Protein AF-A0A7S1JRE8-F1 (afdb_monomer_lite)

Structure (mmCIF, N/CA/C/O backbone):
data_AF-A0A7S1JRE8-F1
#
_entry.id   AF-A0A7S1JRE8-F1
#
loop_
_atom_site.group_PDB
_atom_site.id
_atom_site.type_symbol
_atom_site.label_atom_id
_atom_site.label_alt_id
_atom_site.label_comp_id
_atom_site.label_asym_id
_atom_site.label_entity_id
_atom_site.label_seq_id
_atom_site.pdbx_PDB_ins_code
_atom_site.Cartn_x
_atom_site.Cartn_y
_atom_site.Cartn_z
_atom_site.occupancy
_atom_site.B_iso_or_equiv
_atom_site.auth_seq_id
_atom_site.auth_comp_id
_atom_site.auth_asym_id
_atom_site.auth_atom_id
_atom_site.pdbx_PDB_model_num
ATOM 1 N N . MET A 1 1 ? 19.460 1.931 4.883 1.00 66.19 1 MET A N 1
ATOM 2 C CA . MET A 1 1 ? 18.413 1.510 3.931 1.00 66.19 1 MET A CA 1
ATOM 3 C C . MET A 1 1 ? 17.818 0.245 4.508 1.00 66.19 1 MET A C 1
ATOM 5 O O . MET A 1 1 ? 18.606 -0.610 4.888 1.00 66.19 1 MET A O 1
ATOM 9 N N . VAL A 1 2 ? 16.499 0.165 4.692 1.00 85.06 2 VAL A N 1
ATOM 10 C CA . VAL A 1 2 ? 15.861 -1.036 5.257 1.00 85.06 2 VAL A CA 1
ATOM 11 C C . VAL A 1 2 ? 14.790 -1.498 4.280 1.00 85.06 2 VAL A C 1
ATOM 13 O O . VAL A 1 2 ? 13.764 -0.839 4.114 1.00 85.06 2 VAL A O 1
ATOM 16 N N . CYS A 1 3 ? 15.043 -2.619 3.615 1.00 89.06 3 CYS A N 1
ATOM 17 C CA . CYS A 1 3 ? 14.123 -3.237 2.669 1.00 89.06 3 CYS A CA 1
ATOM 18 C C . CYS A 1 3 ? 14.041 -4.743 2.927 1.00 89.06 3 CYS A C 1
ATOM 20 O O . CYS A 1 3 ? 14.995 -5.350 3.409 1.00 89.06 3 CYS A O 1
ATOM 22 N N . PHE A 1 4 ? 12.891 -5.327 2.606 1.00 93.44 4 PHE A N 1
ATOM 23 C CA . PHE A 1 4 ? 12.701 -6.775 2.573 1.00 93.44 4 PHE A CA 1
ATOM 24 C C . PHE A 1 4 ? 12.754 -7.256 1.126 1.00 93.44 4 PHE A C 1
ATOM 26 O O . PHE A 1 4 ? 12.655 -6.444 0.208 1.00 93.44 4 PHE A O 1
ATOM 33 N N . SER A 1 5 ? 12.860 -8.567 0.916 1.00 94.44 5 SER A N 1
ATOM 34 C CA . SER A 1 5 ? 12.877 -9.169 -0.424 1.00 94.44 5 SER A CA 1
ATOM 35 C C . SER A 1 5 ? 11.696 -8.723 -1.295 1.00 94.44 5 SER A C 1
ATOM 37 O O . SER A 1 5 ? 11.881 -8.431 -2.468 1.00 94.44 5 SER A O 1
ATOM 39 N N . GLN A 1 6 ? 10.506 -8.569 -0.707 1.00 95.31 6 GLN A N 1
ATOM 40 C CA . GLN A 1 6 ? 9.288 -8.106 -1.391 1.00 95.31 6 GLN A CA 1
ATOM 41 C C . GLN A 1 6 ? 9.353 -6.645 -1.865 1.00 95.31 6 GLN A C 1
ATOM 43 O O . GLN A 1 6 ? 8.551 -6.221 -2.691 1.00 95.31 6 GLN A O 1
ATOM 48 N N . HIS A 1 7 ? 10.291 -5.854 -1.342 1.00 95.69 7 HIS A N 1
ATOM 49 C CA . HIS A 1 7 ? 10.512 -4.471 -1.761 1.00 95.69 7 HIS A CA 1
ATOM 50 C C . HIS A 1 7 ? 11.577 -4.356 -2.861 1.00 95.69 7 HIS A C 1
ATOM 52 O O . HIS A 1 7 ? 12.080 -3.257 -3.118 1.00 95.69 7 HIS A O 1
ATOM 58 N N . MET A 1 8 ? 11.965 -5.479 -3.463 1.00 96.19 8 MET A N 1
ATOM 59 C CA . MET A 1 8 ? 12.986 -5.546 -4.496 1.00 96.19 8 MET A CA 1
ATOM 60 C C . MET A 1 8 ? 12.414 -6.227 -5.733 1.00 96.19 8 MET A C 1
ATOM 62 O O . MET A 1 8 ? 11.769 -7.266 -5.631 1.00 96.19 8 MET A O 1
ATOM 66 N N . CYS A 1 9 ? 12.699 -5.683 -6.910 1.00 96.56 9 CYS A N 1
ATOM 67 C CA . CYS A 1 9 ? 12.471 -6.391 -8.164 1.00 96.56 9 CYS A CA 1
ATOM 68 C C . CYS A 1 9 ? 13.524 -5.994 -9.201 1.00 96.56 9 CYS A C 1
ATOM 70 O O . CYS A 1 9 ? 14.164 -4.948 -9.094 1.00 96.56 9 CYS A O 1
ATOM 72 N N . VAL A 1 10 ? 13.731 -6.850 -10.197 1.00 96.06 10 VAL A N 1
ATOM 73 C CA . VAL A 1 10 ? 14.669 -6.608 -11.296 1.00 96.06 10 VAL A CA 1
ATOM 74 C C . VAL A 1 10 ? 13.886 -6.660 -12.595 1.00 96.06 10 VAL A C 1
ATOM 76 O O . VAL A 1 10 ? 13.157 -7.619 -12.838 1.00 96.06 1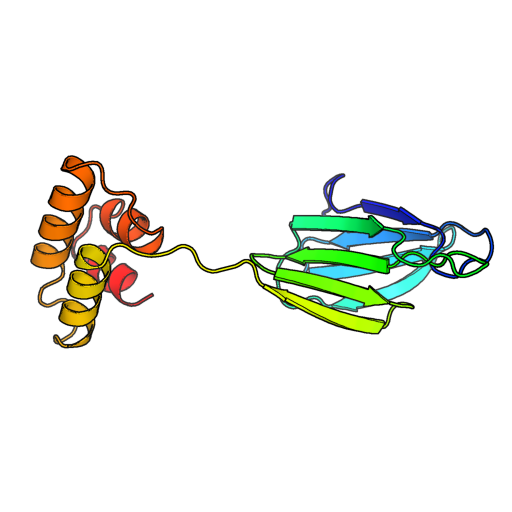0 VAL A O 1
ATOM 79 N N . ALA A 1 11 ? 14.009 -5.622 -13.417 1.00 94.88 11 ALA A N 1
ATOM 80 C CA . ALA A 1 11 ? 13.297 -5.534 -14.684 1.00 94.88 11 ALA A CA 1
ATOM 81 C C . ALA A 1 11 ? 14.036 -4.627 -15.669 1.00 94.88 11 ALA A C 1
ATOM 83 O O . ALA A 1 11 ? 14.718 -3.681 -15.273 1.00 94.88 11 ALA A O 1
ATOM 84 N N . ASP A 1 12 ? 13.878 -4.900 -16.958 1.00 93.75 12 ASP A N 1
ATOM 85 C CA . ASP A 1 12 ? 14.341 -4.000 -18.009 1.00 93.75 12 ASP A CA 1
ATOM 86 C C . ASP A 1 12 ? 13.326 -2.864 -18.189 1.00 93.75 12 ASP A C 1
ATOM 88 O O . ASP A 1 12 ? 12.377 -2.972 -18.955 1.00 93.75 12 ASP A O 1
ATOM 92 N N . LEU A 1 13 ? 13.498 -1.778 -17.435 1.00 93.00 13 LEU A N 1
ATOM 93 C CA . LEU A 1 13 ? 12.541 -0.665 -17.401 1.00 93.00 13 LEU A CA 1
ATOM 94 C C . LEU A 1 13 ? 12.542 0.211 -18.669 1.00 93.00 13 LEU A C 1
ATOM 96 O O . LEU A 1 13 ? 11.686 1.088 -18.772 1.00 93.00 13 LEU A O 1
ATOM 100 N N . HIS A 1 14 ? 13.503 0.037 -19.586 1.00 91.12 14 HIS A N 1
ATOM 101 C CA . HIS A 1 14 ? 13.609 0.847 -20.812 1.00 91.12 14 HIS A CA 1
ATOM 102 C C . HIS A 1 14 ? 13.511 0.007 -22.097 1.00 91.12 14 HIS A C 1
ATOM 104 O O . HIS A 1 14 ? 13.383 0.589 -23.172 1.00 91.12 14 HIS A O 1
ATOM 110 N N . GLY A 1 15 ? 13.515 -1.326 -22.002 1.00 89.81 15 GLY A N 1
ATOM 111 C CA . GLY A 1 15 ? 13.482 -2.220 -23.162 1.00 89.81 15 GLY A CA 1
ATOM 112 C C . GLY A 1 15 ? 14.816 -2.278 -23.913 1.00 89.81 15 GLY A C 1
ATOM 113 O O . GLY A 1 15 ? 14.826 -2.591 -25.101 1.00 89.81 15 GLY A O 1
ATOM 114 N N . ASP A 1 16 ? 15.922 -1.912 -23.255 1.00 91.56 16 ASP A N 1
ATOM 115 C CA . ASP A 1 16 ? 17.272 -1.843 -23.827 1.00 91.56 16 ASP A CA 1
ATOM 116 C C . ASP A 1 16 ? 18.119 -3.101 -23.557 1.00 91.56 16 ASP A C 1
ATOM 118 O O . ASP A 1 16 ? 19.290 -3.153 -23.930 1.00 91.56 16 ASP A O 1
ATOM 122 N N . GLY A 1 17 ? 17.538 -4.121 -22.919 1.00 90.69 17 GLY A N 1
ATOM 123 C CA . GLY A 1 17 ? 18.223 -5.328 -22.454 1.00 90.69 17 GLY A CA 1
ATOM 124 C C . GLY A 1 17 ? 19.008 -5.130 -21.152 1.00 90.69 17 GLY A C 1
ATOM 125 O O . GLY A 1 17 ? 19.568 -6.090 -20.622 1.00 90.69 17 GLY A O 1
ATOM 126 N N . ASP A 1 18 ? 19.043 -3.905 -20.614 1.00 93.06 18 ASP A N 1
ATOM 127 C CA . ASP A 1 18 ? 19.760 -3.556 -19.388 1.00 93.06 18 ASP A CA 1
ATOM 128 C C . ASP A 1 18 ? 18.802 -3.577 -18.186 1.00 93.06 18 ASP A C 1
ATOM 130 O O . ASP A 1 18 ? 18.031 -2.644 -17.911 1.00 93.06 18 ASP A O 1
ATOM 134 N N . HIS A 1 19 ? 18.842 -4.695 -17.461 1.00 94.38 19 HIS A N 1
ATOM 135 C CA . HIS A 1 19 ? 18.014 -4.912 -16.285 1.00 94.38 19 HIS A CA 1
ATOM 136 C C . HIS A 1 19 ? 18.439 -4.006 -15.127 1.00 94.38 19 HIS A C 1
ATOM 138 O O . HIS A 1 19 ? 19.583 -4.007 -14.672 1.00 94.38 19 HIS A O 1
ATOM 144 N N . ARG A 1 20 ? 17.468 -3.272 -14.586 1.00 96.06 20 ARG A N 1
ATOM 145 C CA . ARG A 1 20 ? 17.658 -2.342 -13.475 1.00 96.06 20 ARG A CA 1
ATOM 146 C C . ARG A 1 20 ? 17.089 -2.936 -12.198 1.00 96.06 20 ARG A C 1
ATOM 148 O O . ARG A 1 20 ? 16.019 -3.549 -12.206 1.00 96.06 20 ARG A O 1
ATOM 155 N N . LEU A 1 21 ? 17.800 -2.729 -11.094 1.00 96.50 21 LEU A N 1
ATOM 156 C CA . LEU A 1 21 ? 17.337 -3.130 -9.770 1.00 96.50 21 LEU A CA 1
ATOM 157 C C . LEU A 1 21 ? 16.452 -2.025 -9.197 1.00 96.50 21 LEU A C 1
ATOM 159 O O . LEU A 1 21 ? 16.911 -0.909 -8.958 1.00 96.50 21 LEU A O 1
ATOM 163 N N . VAL A 1 22 ? 15.194 -2.349 -8.935 1.00 96.75 22 VAL A N 1
ATOM 164 C CA . VAL A 1 22 ? 14.252 -1.481 -8.235 1.00 96.75 22 VAL A CA 1
ATOM 165 C C . VAL A 1 22 ? 14.245 -1.851 -6.761 1.00 96.75 22 VAL A C 1
ATOM 167 O O . VAL A 1 22 ? 14.101 -3.016 -6.395 1.00 96.75 22 VAL A O 1
ATOM 170 N N . LEU A 1 23 ? 14.383 -0.842 -5.910 1.00 96.06 23 LEU A N 1
ATOM 171 C CA . LEU A 1 23 ? 14.359 -0.958 -4.461 1.00 96.06 23 LEU A CA 1
ATOM 172 C C . LEU A 1 23 ? 13.376 0.037 -3.875 1.00 96.06 23 LEU A C 1
ATOM 174 O O . LEU A 1 23 ? 13.416 1.223 -4.203 1.00 96.06 23 LEU A O 1
ATOM 178 N N . VAL A 1 24 ? 12.555 -0.421 -2.936 1.00 95.62 24 VAL A N 1
ATOM 179 C CA . VAL A 1 24 ? 11.671 0.454 -2.171 1.00 95.62 24 VAL A CA 1
ATOM 180 C C . VAL A 1 24 ? 12.013 0.391 -0.681 1.00 95.62 24 VAL A C 1
ATOM 182 O O . VAL A 1 24 ? 11.944 -0.641 -0.018 1.00 95.62 24 VAL A O 1
ATOM 185 N N . ASP A 1 25 ? 12.443 1.522 -0.133 1.00 92.19 25 ASP A N 1
ATOM 186 C CA . ASP A 1 25 ? 12.857 1.638 1.266 1.00 92.19 25 ASP A CA 1
ATOM 187 C C . ASP A 1 25 ? 11.633 1.894 2.157 1.00 92.19 25 ASP A C 1
ATOM 189 O O . ASP A 1 25 ? 10.728 2.649 1.782 1.00 92.19 25 ASP A O 1
ATOM 193 N N . ARG A 1 26 ? 11.641 1.371 3.392 1.00 90.38 26 ARG A N 1
ATOM 194 C CA . ARG A 1 26 ? 10.623 1.708 4.409 1.00 90.38 26 ARG A CA 1
ATOM 195 C C . ARG A 1 26 ? 10.562 3.209 4.706 1.00 90.38 26 ARG A C 1
ATOM 197 O O . ARG A 1 26 ? 9.538 3.708 5.157 1.00 90.38 26 ARG A O 1
ATOM 204 N N . LYS A 1 27 ? 11.622 3.955 4.372 1.00 91.12 27 LYS A N 1
ATOM 205 C CA . LYS A 1 27 ? 11.660 5.430 4.378 1.00 91.12 27 LYS A CA 1
ATOM 206 C C . LYS A 1 27 ? 10.869 6.093 3.233 1.00 91.12 27 LYS A C 1
ATOM 208 O O . LYS A 1 27 ? 11.148 7.248 2.913 1.00 91.12 27 LYS A O 1
ATOM 213 N N . LYS A 1 28 ? 9.912 5.385 2.616 1.00 93.06 28 LYS A N 1
ATOM 214 C CA . LYS A 1 28 ? 9.023 5.884 1.553 1.00 93.06 28 LYS A CA 1
ATOM 215 C C . LYS A 1 28 ? 9.795 6.413 0.342 1.00 93.06 28 LYS A C 1
ATOM 217 O O . LYS A 1 28 ? 9.570 7.532 -0.115 1.00 93.06 28 LYS A O 1
ATOM 222 N N . ARG A 1 29 ? 10.762 5.641 -0.153 1.00 94.06 29 ARG A N 1
ATOM 223 C CA . ARG A 1 29 ? 11.591 6.028 -1.305 1.00 94.06 29 ARG A CA 1
ATOM 224 C C . ARG A 1 29 ? 11.752 4.864 -2.262 1.00 94.06 29 ARG A C 1
ATOM 226 O O . ARG A 1 29 ? 12.195 3.803 -1.834 1.00 94.06 29 ARG A O 1
ATOM 233 N N . ILE A 1 30 ? 11.443 5.090 -3.531 1.00 94.88 30 ILE A N 1
ATOM 234 C CA . ILE A 1 30 ? 11.800 4.198 -4.631 1.00 94.88 30 ILE A CA 1
ATOM 235 C C . ILE A 1 30 ? 13.178 4.625 -5.128 1.00 94.88 30 ILE A C 1
ATOM 237 O O . ILE A 1 30 ? 13.416 5.816 -5.321 1.00 94.88 30 ILE A O 1
ATOM 241 N N . ARG A 1 31 ? 14.075 3.667 -5.341 1.00 95.44 31 ARG A N 1
ATOM 242 C CA . ARG A 1 31 ? 15.379 3.857 -5.973 1.00 95.44 31 ARG A CA 1
ATOM 243 C C . ARG A 1 31 ? 15.563 2.822 -7.063 1.00 95.44 31 ARG A C 1
ATOM 245 O O . ARG A 1 31 ? 15.288 1.647 -6.844 1.00 95.44 31 ARG A O 1
ATOM 252 N N . ILE A 1 32 ? 16.059 3.258 -8.206 1.00 96.25 32 ILE A N 1
ATOM 253 C CA . ILE A 1 32 ? 16.367 2.396 -9.340 1.00 96.25 32 ILE A CA 1
ATOM 254 C C . ILE A 1 32 ? 17.863 2.474 -9.571 1.00 96.25 32 ILE A C 1
ATOM 256 O O . ILE A 1 32 ? 18.410 3.560 -9.766 1.00 96.25 32 ILE A O 1
ATOM 260 N N . TYR A 1 33 ? 18.510 1.320 -9.532 1.00 96.00 33 TYR A N 1
ATOM 261 C CA . TYR A 1 33 ? 19.937 1.169 -9.735 1.00 96.00 33 TYR A CA 1
ATOM 262 C C . TYR A 1 33 ? 20.219 0.661 -11.139 1.00 96.00 33 TYR A C 1
ATOM 264 O O . TYR A 1 33 ? 19.561 -0.262 -11.627 1.00 96.00 33 TYR A O 1
ATOM 272 N N . ARG A 1 34 ? 21.248 1.246 -11.748 1.00 95.62 34 ARG A N 1
ATOM 273 C CA . ARG A 1 34 ? 21.860 0.781 -12.986 1.00 95.62 34 ARG A CA 1
ATOM 274 C C . ARG A 1 34 ? 23.323 0.473 -12.683 1.00 95.62 34 ARG A C 1
ATOM 276 O O . ARG A 1 34 ? 24.101 1.379 -12.389 1.00 95.62 34 ARG A O 1
ATOM 283 N N . GLY A 1 35 ? 23.689 -0.806 -12.690 1.00 92.44 35 GLY A N 1
ATOM 284 C CA . GLY A 1 35 ? 24.992 -1.237 -12.183 1.00 92.44 35 GLY A CA 1
ATOM 285 C C . GLY A 1 35 ? 25.169 -0.849 -10.710 1.00 92.44 35 GLY A C 1
ATOM 286 O O . GLY A 1 35 ? 24.408 -1.292 -9.853 1.00 92.44 35 GLY A O 1
ATOM 287 N N . THR A 1 36 ? 26.162 -0.010 -10.413 1.00 93.06 36 THR A N 1
ATOM 288 C CA . THR A 1 36 ? 26.4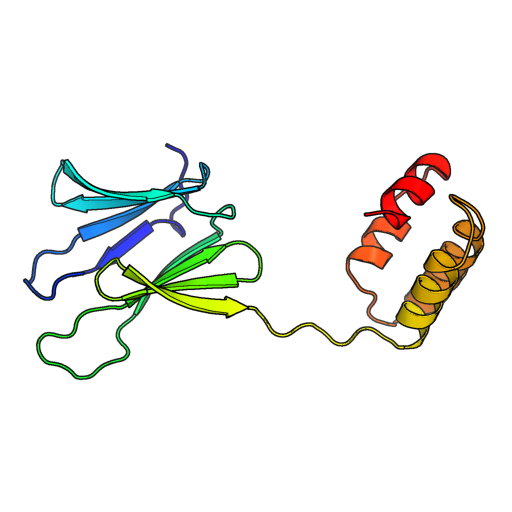98 0.425 -9.045 1.00 93.06 36 THR A CA 1
ATOM 289 C C . THR A 1 36 ? 25.950 1.805 -8.673 1.00 93.06 36 THR A C 1
ATOM 291 O O . THR A 1 36 ? 26.081 2.217 -7.520 1.00 93.06 36 THR A O 1
ATOM 294 N N . SER A 1 37 ? 25.333 2.529 -9.613 1.00 94.94 37 SER A N 1
ATOM 295 C CA . SER A 1 37 ? 24.829 3.887 -9.395 1.00 94.94 37 SER A CA 1
ATOM 296 C C . SER A 1 37 ? 23.301 3.938 -9.339 1.00 94.94 37 SER A C 1
ATOM 298 O O . SER A 1 37 ? 22.597 3.109 -9.920 1.00 94.94 37 SER A O 1
ATOM 300 N N . ILE A 1 38 ? 22.774 4.931 -8.617 1.00 95.25 38 ILE A N 1
ATOM 301 C CA . ILE A 1 38 ? 21.340 5.237 -8.600 1.00 95.25 38 ILE A CA 1
ATOM 302 C C . ILE A 1 38 ? 21.026 6.034 -9.867 1.00 95.25 38 ILE A C 1
ATOM 304 O O . ILE A 1 38 ? 21.527 7.141 -10.042 1.00 95.25 38 ILE A O 1
ATOM 308 N N . GLN A 1 39 ? 20.184 5.478 -10.734 1.00 95.19 39 GLN A N 1
ATOM 309 C CA . GLN A 1 39 ? 19.697 6.144 -11.940 1.00 95.19 39 GLN A CA 1
ATOM 310 C C . GLN A 1 39 ? 18.512 7.065 -11.634 1.00 95.19 39 GLN A C 1
ATOM 312 O O . GLN A 1 39 ? 18.377 8.125 -12.240 1.00 95.19 39 GLN A O 1
ATOM 317 N N . TRP A 1 40 ? 17.626 6.647 -10.729 1.00 95.38 40 TRP A N 1
ATOM 318 C CA . TRP A 1 40 ? 16.379 7.357 -10.454 1.00 95.38 40 TRP A CA 1
ATOM 319 C C . TRP A 1 40 ? 15.937 7.162 -9.003 1.00 95.38 40 TRP A C 1
ATOM 321 O O . TRP A 1 40 ? 16.071 6.070 -8.449 1.00 95.38 40 TRP A O 1
ATOM 331 N N . GLU A 1 41 ? 15.399 8.215 -8.387 1.00 95.00 41 GLU A N 1
ATOM 332 C CA . GLU A 1 41 ? 14.861 8.192 -7.024 1.00 95.00 41 GLU A CA 1
ATOM 333 C C . GLU A 1 41 ? 13.582 9.035 -6.938 1.00 95.00 41 GLU A C 1
ATOM 335 O O . GLU A 1 41 ? 13.514 10.135 -7.480 1.00 95.00 41 GLU A O 1
ATOM 340 N N . GLN A 1 42 ? 12.582 8.537 -6.207 1.00 94.00 42 GLN A N 1
ATOM 341 C CA . GLN A 1 42 ? 11.309 9.225 -5.979 1.00 94.00 42 GLN A CA 1
ATOM 342 C C . GLN A 1 42 ? 10.773 8.926 -4.580 1.00 94.00 42 GLN A C 1
ATOM 344 O O . GLN A 1 42 ? 10.900 7.812 -4.069 1.00 94.00 42 GLN A O 1
ATOM 349 N N . ARG A 1 43 ? 10.136 9.919 -3.950 1.00 93.56 43 ARG A N 1
ATOM 350 C CA . ARG A 1 43 ? 9.444 9.737 -2.665 1.00 93.56 43 ARG A CA 1
ATOM 351 C C . ARG A 1 43 ? 8.029 9.195 -2.866 1.00 93.56 43 ARG A C 1
ATOM 353 O O . ARG A 1 43 ? 7.336 9.613 -3.791 1.00 93.56 43 ARG A O 1
ATOM 360 N N . LEU A 1 44 ? 7.621 8.310 -1.963 1.00 90.94 44 LEU A N 1
ATOM 361 C CA . LEU A 1 44 ? 6.278 7.746 -1.838 1.00 90.94 44 LEU A CA 1
ATOM 362 C C . LEU A 1 44 ? 5.468 8.494 -0.775 1.00 90.94 44 LEU A C 1
ATOM 364 O O . LEU A 1 44 ? 6.026 9.083 0.152 1.00 90.94 44 LEU A O 1
ATOM 368 N N . LEU A 1 45 ? 4.143 8.416 -0.893 1.00 88.62 45 LEU A N 1
ATOM 369 C CA . LEU A 1 45 ? 3.198 8.986 0.073 1.00 88.62 45 LEU A CA 1
ATOM 370 C C . LEU A 1 45 ? 3.082 8.105 1.328 1.00 88.62 45 LEU A C 1
ATOM 372 O O . LEU A 1 45 ? 3.160 8.576 2.467 1.00 88.62 45 LEU A O 1
ATOM 376 N N . GLU A 1 46 ? 2.973 6.797 1.112 1.00 90.44 46 GLU A N 1
ATOM 377 C CA . GLU A 1 46 ? 2.714 5.783 2.133 1.00 90.44 46 GLU A CA 1
ATOM 378 C C . GLU A 1 46 ? 3.879 4.787 2.259 1.00 90.44 46 GLU A C 1
ATOM 380 O O . GLU A 1 46 ? 4.711 4.684 1.349 1.00 90.44 46 GLU A O 1
ATOM 385 N N . PRO A 1 47 ? 4.011 4.095 3.408 1.00 92.12 47 PRO A N 1
ATOM 386 C CA . PRO A 1 47 ? 5.014 3.048 3.556 1.00 92.12 47 PRO A CA 1
ATOM 387 C C . PRO A 1 47 ? 4.730 1.896 2.574 1.00 92.12 47 PRO A C 1
ATOM 389 O O . PRO A 1 47 ? 3.591 1.432 2.490 1.00 92.12 47 PRO A O 1
ATOM 392 N N . PRO A 1 48 ? 5.746 1.426 1.831 1.00 94.50 48 PRO A N 1
ATOM 393 C CA . PRO A 1 48 ? 5.569 0.354 0.863 1.00 94.50 48 PRO A CA 1
ATOM 394 C C . PRO A 1 48 ? 5.358 -0.996 1.554 1.00 94.50 48 PRO A C 1
ATOM 396 O O . PRO A 1 48 ? 5.896 -1.246 2.635 1.00 94.50 48 PRO A O 1
ATOM 399 N N . VAL A 1 49 ? 4.611 -1.863 0.878 1.00 94.94 49 VAL A N 1
ATOM 400 C CA . VAL A 1 49 ? 4.388 -3.269 1.233 1.00 94.94 49 VAL A CA 1
ATOM 401 C C . VAL A 1 49 ? 5.149 -4.177 0.273 1.00 94.94 49 VAL A C 1
ATOM 403 O O . VAL A 1 49 ? 5.843 -5.091 0.703 1.00 94.94 49 VAL A O 1
ATOM 406 N N . ALA A 1 50 ? 5.043 -3.917 -1.030 1.00 95.75 50 ALA A N 1
ATOM 407 C CA . ALA A 1 50 ? 5.698 -4.713 -2.059 1.00 95.75 50 ALA A CA 1
ATOM 408 C C . ALA A 1 50 ? 5.917 -3.902 -3.339 1.00 95.75 50 ALA A C 1
ATOM 410 O O . ALA A 1 50 ? 5.259 -2.883 -3.571 1.00 95.75 50 ALA A O 1
ATOM 411 N N . VAL A 1 51 ? 6.831 -4.375 -4.182 1.00 96.81 51 VAL A N 1
ATOM 412 C CA . VAL A 1 51 ? 7.071 -3.836 -5.520 1.00 96.81 51 VAL A CA 1
ATOM 413 C C . VAL A 1 51 ? 7.131 -4.970 -6.531 1.00 96.81 51 VAL A C 1
ATOM 415 O O . VAL A 1 51 ? 7.751 -5.997 -6.277 1.00 96.81 51 VAL A O 1
ATOM 418 N N . GLN A 1 52 ? 6.498 -4.782 -7.684 1.00 96.62 52 GLN A N 1
ATOM 419 C CA . GLN A 1 52 ? 6.525 -5.762 -8.761 1.00 96.62 52 GLN A CA 1
ATOM 420 C C . GLN A 1 52 ? 6.518 -5.057 -10.114 1.00 96.62 52 GLN A C 1
ATOM 422 O O . GLN A 1 52 ? 5.886 -4.016 -10.285 1.00 96.62 52 GLN A O 1
ATOM 427 N N . CYS A 1 53 ? 7.212 -5.646 -11.083 1.00 95.38 53 CYS A N 1
ATOM 428 C CA . CYS A 1 53 ? 7.120 -5.249 -12.481 1.00 95.38 53 CYS A CA 1
ATOM 429 C C . CYS A 1 53 ? 6.289 -6.280 -13.242 1.00 95.38 53 CYS A C 1
ATOM 431 O O . CYS A 1 53 ? 6.444 -7.484 -13.018 1.00 95.38 53 CYS A O 1
ATOM 433 N N . PHE A 1 54 ? 5.420 -5.814 -14.134 1.00 93.62 54 PHE A N 1
ATOM 434 C CA . PHE A 1 54 ? 4.603 -6.676 -14.983 1.00 93.62 54 PHE A CA 1
ATOM 435 C C . PHE A 1 54 ? 4.512 -6.116 -16.401 1.00 93.62 54 PHE A C 1
ATOM 437 O O . PHE A 1 54 ? 4.656 -4.914 -16.619 1.00 93.62 54 PHE A O 1
ATOM 444 N N . TYR A 1 55 ? 4.277 -7.000 -17.364 1.00 92.31 55 TYR A N 1
ATOM 445 C CA . TYR A 1 55 ? 4.133 -6.655 -18.773 1.00 92.31 55 TYR A CA 1
ATOM 446 C C . TYR A 1 55 ? 2.658 -6.761 -19.145 1.00 92.31 55 TYR A C 1
ATOM 448 O O . TYR A 1 55 ? 2.063 -7.829 -19.024 1.00 92.31 55 TYR A O 1
ATOM 456 N N . HIS A 1 56 ? 2.061 -5.647 -19.553 1.00 86.44 56 HIS A N 1
ATOM 457 C CA . HIS A 1 56 ? 0.641 -5.566 -19.919 1.00 86.44 56 HIS A CA 1
ATOM 458 C C . HIS A 1 56 ? 0.418 -5.232 -21.394 1.00 86.44 56 HIS A C 1
ATOM 460 O O . HIS A 1 56 ? -0.720 -5.233 -21.849 1.00 86.44 56 HIS A O 1
ATOM 466 N N . ASP A 1 57 ? 1.488 -4.915 -22.119 1.00 82.75 57 ASP A N 1
ATOM 467 C CA . ASP A 1 57 ? 1.463 -4.497 -23.517 1.00 82.75 57 ASP A CA 1
ATOM 468 C C . ASP A 1 57 ? 2.289 -5.473 -24.365 1.00 82.75 57 ASP A C 1
ATOM 470 O O . ASP A 1 57 ? 3.291 -6.019 -23.898 1.00 82.75 57 ASP A O 1
ATOM 474 N N . THR A 1 58 ? 1.869 -5.682 -25.610 1.00 82.69 58 THR A N 1
ATOM 475 C CA . THR A 1 58 ? 2.561 -6.509 -26.610 1.00 82.69 58 THR A CA 1
ATOM 476 C C . THR A 1 58 ? 3.490 -5.688 -27.509 1.00 82.69 58 THR A C 1
ATOM 478 O O . THR A 1 58 ? 3.988 -6.198 -28.512 1.00 82.69 58 THR A O 1
ATOM 481 N N . ALA A 1 59 ? 3.711 -4.409 -27.188 1.00 80.69 59 ALA A N 1
ATOM 482 C CA . ALA A 1 59 ? 4.673 -3.555 -27.876 1.00 80.69 59 ALA A CA 1
ATOM 483 C C . ALA A 1 59 ? 6.077 -4.189 -27.931 1.00 80.69 59 ALA A C 1
ATOM 485 O O . ALA A 1 59 ? 6.492 -4.914 -27.028 1.00 80.69 59 ALA A O 1
ATOM 486 N N . THR A 1 60 ? 6.815 -3.912 -29.009 1.00 82.44 60 THR A N 1
ATOM 487 C CA . THR A 1 60 ? 8.190 -4.395 -29.205 1.00 82.44 60 THR A CA 1
ATOM 488 C C . THR A 1 60 ? 9.150 -3.195 -29.233 1.00 82.44 60 THR A C 1
ATOM 490 O O . THR A 1 60 ? 9.021 -2.372 -30.141 1.00 82.44 60 THR A O 1
ATOM 493 N N . PRO A 1 61 ? 10.102 -3.068 -28.286 1.00 82.69 61 PRO A N 1
ATOM 494 C CA . PRO A 1 61 ? 10.360 -3.967 -27.157 1.00 82.69 61 PRO A CA 1
ATOM 495 C C . PRO A 1 61 ? 9.290 -3.858 -26.049 1.00 82.69 61 PRO A C 1
ATOM 497 O O . PRO A 1 61 ? 8.717 -2.782 -25.854 1.00 82.69 61 PRO A O 1
ATOM 500 N N . PRO A 1 62 ? 9.024 -4.945 -25.301 1.00 86.06 62 PRO A N 1
ATOM 501 C CA . PRO A 1 62 ? 8.070 -4.911 -24.202 1.00 86.06 62 PRO A CA 1
ATOM 502 C C . PRO A 1 62 ? 8.679 -4.149 -23.022 1.00 86.06 62 PRO A C 1
ATOM 504 O O . PRO A 1 62 ? 9.674 -4.576 -22.439 1.00 86.06 62 PRO A O 1
ATOM 507 N N . ILE A 1 63 ? 8.076 -3.018 -22.655 1.00 92.06 63 ILE A N 1
ATOM 508 C CA . ILE A 1 63 ? 8.504 -2.212 -21.506 1.00 92.06 63 ILE A CA 1
ATOM 509 C C . ILE A 1 63 ? 7.580 -2.530 -20.320 1.00 92.06 63 ILE A C 1
ATOM 511 O O . ILE A 1 63 ? 6.365 -2.331 -20.429 1.00 92.06 63 ILE A O 1
ATOM 515 N N . PRO A 1 64 ? 8.113 -3.026 -19.189 1.00 94.44 64 PRO A N 1
ATOM 516 C CA . PRO A 1 64 ? 7.313 -3.380 -18.034 1.00 94.44 64 PRO A CA 1
ATOM 517 C C . PRO A 1 64 ? 6.797 -2.133 -17.321 1.00 94.44 64 PRO A C 1
ATOM 519 O O . PRO A 1 64 ? 7.454 -1.092 -17.245 1.00 94.44 64 PRO A O 1
ATOM 522 N N . THR A 1 65 ? 5.632 -2.282 -16.713 1.00 95.19 65 THR A N 1
ATOM 523 C CA . THR A 1 65 ? 5.067 -1.308 -15.789 1.00 95.19 65 THR A CA 1
ATOM 524 C C . THR A 1 65 ? 5.495 -1.650 -14.372 1.00 95.19 65 THR A C 1
ATOM 526 O O . THR A 1 65 ? 5.395 -2.799 -13.937 1.00 95.19 65 THR A O 1
ATOM 529 N N . LEU A 1 66 ? 5.952 -0.638 -13.641 1.00 96.06 66 LEU A N 1
ATOM 530 C CA . LEU A 1 66 ? 6.332 -0.756 -12.241 1.00 96.06 66 LEU A CA 1
ATOM 531 C C . LEU A 1 66 ? 5.109 -0.505 -11.355 1.00 96.06 66 LEU A C 1
ATOM 533 O O . LEU A 1 66 ? 4.434 0.512 -11.500 1.00 96.06 66 LEU A O 1
ATOM 537 N N . VAL A 1 67 ? 4.850 -1.393 -10.401 1.00 96.50 67 VAL A N 1
ATOM 538 C CA . VAL A 1 67 ? 3.782 -1.243 -9.408 1.00 96.50 67 VAL A CA 1
ATOM 539 C C . VAL A 1 67 ? 4.372 -1.265 -8.017 1.00 96.50 67 VAL A C 1
ATOM 541 O O . VAL A 1 67 ? 5.108 -2.182 -7.660 1.00 96.50 67 VAL A O 1
ATOM 544 N N . VAL A 1 68 ? 4.003 -0.273 -7.217 1.00 96.19 68 VAL A N 1
ATOM 545 C CA . VAL A 1 68 ? 4.326 -0.211 -5.795 1.00 96.19 68 VAL A CA 1
ATOM 546 C C . VAL A 1 68 ? 3.030 -0.323 -5.006 1.00 96.19 68 VAL A C 1
ATOM 548 O O . VAL A 1 68 ? 2.162 0.542 -5.106 1.00 96.19 68 VAL A O 1
ATOM 551 N N . ALA A 1 69 ? 2.904 -1.377 -4.208 1.00 96.00 69 ALA A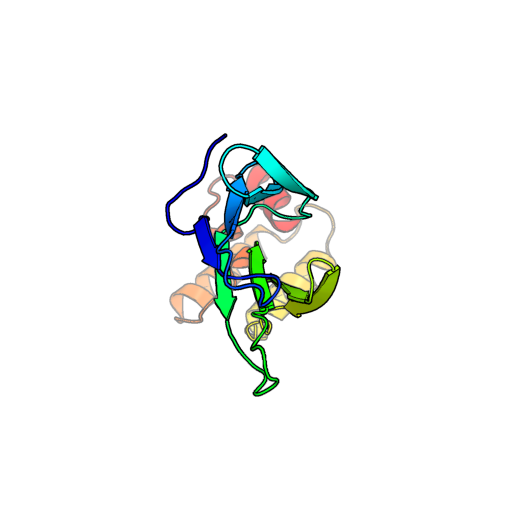 N 1
ATOM 552 C CA . ALA A 1 69 ? 1.833 -1.503 -3.233 1.00 96.00 69 ALA A CA 1
ATOM 553 C C . ALA A 1 69 ? 2.211 -0.726 -1.970 1.00 96.00 69 ALA A C 1
ATOM 555 O O . ALA A 1 69 ? 3.278 -0.959 -1.397 1.00 96.00 69 ALA A O 1
ATOM 556 N N . ALA A 1 70 ? 1.349 0.184 -1.529 1.00 93.50 70 ALA A N 1
ATOM 557 C CA . ALA A 1 70 ? 1.498 0.902 -0.270 1.00 93.50 70 ALA A CA 1
ATOM 558 C C . ALA A 1 70 ? 0.115 1.108 0.363 1.00 93.50 70 ALA A C 1
ATOM 560 O O . ALA A 1 70 ? -0.814 1.579 -0.293 1.00 93.50 70 ALA A O 1
ATOM 561 N N . GLY A 1 71 ? -0.029 0.683 1.620 1.00 90.00 71 GLY A N 1
ATOM 562 C CA . GLY A 1 71 ? -1.320 0.664 2.311 1.00 90.00 71 GLY A CA 1
ATOM 563 C C . GLY A 1 71 ? -2.384 -0.133 1.550 1.00 90.00 71 GLY A C 1
ATOM 564 O O . GLY A 1 71 ? -2.181 -1.301 1.226 1.00 90.00 71 GLY A O 1
ATOM 565 N N . HIS A 1 72 ? -3.516 0.512 1.261 1.00 90.88 72 HIS A N 1
ATOM 566 C CA . HIS A 1 72 ? -4.646 -0.055 0.508 1.00 90.88 72 HIS A CA 1
ATOM 567 C C . HIS A 1 72 ? -4.618 0.325 -0.985 1.00 90.88 72 HIS A C 1
ATOM 569 O O . HIS A 1 72 ? -5.637 0.241 -1.677 1.00 90.88 72 HIS A O 1
ATOM 575 N N . GLN A 1 73 ? -3.480 0.827 -1.474 1.00 94.31 73 GLN A N 1
ATOM 576 C CA . GLN A 1 73 ? -3.355 1.441 -2.790 1.00 94.31 73 GLN A CA 1
ATOM 577 C C . GLN A 1 73 ? -2.197 0.826 -3.580 1.00 94.31 73 GLN A C 1
ATOM 579 O O . GLN A 1 73 ? -1.146 0.480 -3.039 1.00 94.31 73 GLN A O 1
ATOM 584 N N . LEU A 1 74 ? -2.381 0.727 -4.893 1.00 95.62 74 LEU A N 1
ATOM 585 C CA . LEU A 1 74 ? -1.341 0.381 -5.852 1.00 95.62 74 LEU A CA 1
ATOM 586 C C . LEU A 1 74 ? -0.988 1.626 -6.662 1.00 95.62 74 LEU A C 1
ATOM 588 O O . LEU A 1 74 ? -1.843 2.221 -7.321 1.00 95.62 74 LEU A O 1
ATOM 592 N N . PHE A 1 75 ? 0.282 2.007 -6.620 1.00 95.38 75 PHE A N 1
ATOM 593 C CA . PHE A 1 75 ? 0.848 3.094 -7.407 1.00 95.38 75 PHE A CA 1
ATOM 594 C C . PHE A 1 75 ? 1.509 2.508 -8.646 1.00 95.38 75 PHE A C 1
ATOM 596 O O . PHE A 1 75 ? 2.466 1.742 -8.542 1.00 95.38 75 PHE A O 1
ATOM 603 N N . ILE A 1 76 ? 0.983 2.857 -9.813 1.00 95.56 76 ILE A N 1
ATOM 604 C CA . ILE A 1 76 ? 1.393 2.290 -11.093 1.00 95.56 76 ILE A CA 1
ATOM 605 C C . ILE A 1 76 ? 2.200 3.343 -11.850 1.00 95.56 76 ILE A C 1
ATOM 607 O O . ILE A 1 76 ? 1.722 4.453 -12.09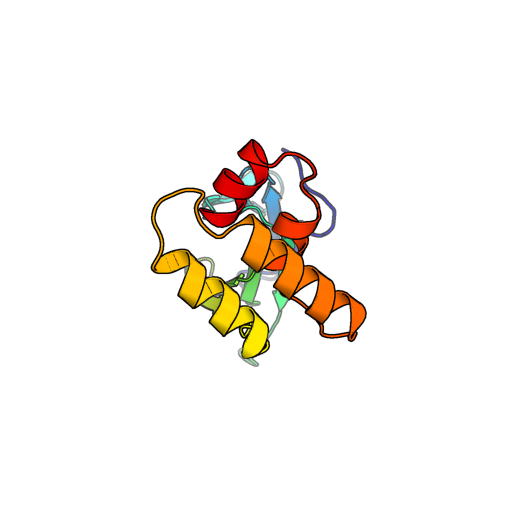6 1.00 95.56 76 ILE A O 1
ATOM 611 N N . TYR A 1 77 ? 3.422 2.980 -12.225 1.00 94.62 77 TYR A N 1
ATOM 612 C CA . TYR A 1 77 ? 4.395 3.822 -12.907 1.00 94.62 77 TYR A CA 1
ATOM 613 C C . TYR A 1 77 ? 4.703 3.253 -14.294 1.00 94.62 77 TYR A C 1
ATOM 615 O O . TYR A 1 77 ? 5.197 2.130 -14.417 1.00 94.62 77 TYR A O 1
ATOM 623 N N . ARG A 1 78 ? 4.466 4.050 -15.340 1.00 92.56 78 ARG A N 1
ATOM 624 C CA . ARG A 1 78 ? 4.851 3.728 -16.724 1.00 92.56 78 ARG A CA 1
ATOM 625 C C . ARG A 1 78 ? 5.995 4.642 -17.131 1.00 92.56 78 ARG A C 1
ATOM 627 O O . ARG A 1 78 ? 5.923 5.840 -16.886 1.00 92.56 78 ARG A O 1
ATOM 634 N N . HIS A 1 79 ? 7.063 4.085 -17.703 1.00 90.94 79 HIS A N 1
ATOM 635 C CA . HIS A 1 79 ? 8.267 4.847 -18.076 1.00 90.94 79 HIS A CA 1
ATOM 636 C C . HIS A 1 79 ? 8.798 5.741 -16.935 1.00 90.94 79 HIS A C 1
ATOM 638 O O . HIS A 1 79 ? 9.199 6.880 -17.153 1.00 90.94 79 HIS A O 1
ATOM 644 N N . LEU A 1 80 ? 8.759 5.230 -15.697 1.00 91.50 80 LEU A N 1
ATOM 645 C CA . LEU A 1 80 ? 9.158 5.939 -14.468 1.00 91.50 80 LEU A CA 1
ATOM 646 C C . LEU A 1 80 ? 8.325 7.187 -14.125 1.00 91.50 80 LEU A C 1
ATOM 648 O O . LEU A 1 80 ? 8.699 7.959 -13.242 1.00 91.50 80 LEU A O 1
ATOM 652 N N . GLN A 1 81 ? 7.173 7.366 -14.769 1.00 92.06 81 GLN A N 1
ATOM 653 C CA . GLN A 1 81 ? 6.217 8.426 -14.471 1.00 92.06 81 GLN A CA 1
ATOM 654 C C . GLN A 1 81 ? 4.979 7.849 -13.772 1.00 92.06 81 GLN A C 1
ATOM 656 O O . GLN A 1 81 ? 4.507 6.776 -14.164 1.00 92.06 81 GLN A O 1
ATOM 661 N N . PRO A 1 82 ? 4.434 8.524 -12.742 1.00 93.50 82 PRO A N 1
ATOM 662 C CA . PRO A 1 82 ? 3.159 8.137 -12.146 1.00 93.50 82 PRO A CA 1
ATOM 663 C C . PRO A 1 82 ? 2.066 8.120 -13.220 1.00 93.50 82 PRO A C 1
ATOM 665 O O . PRO A 1 82 ? 1.820 9.136 -13.864 1.00 93.50 82 PRO A O 1
ATOM 668 N N . TYR A 1 83 ? 1.429 6.970 -13.421 1.00 93.94 83 TYR A N 1
ATOM 669 C CA . TYR A 1 83 ? 0.413 6.789 -14.458 1.00 93.94 83 TYR A CA 1
ATOM 670 C C . TYR A 1 83 ? -0.985 6.695 -13.858 1.00 93.94 83 TYR A C 1
ATOM 672 O O . TYR A 1 83 ? -1.890 7.428 -14.247 1.00 93.94 83 TYR A O 1
ATOM 680 N N . MET A 1 84 ? -1.162 5.802 -12.886 1.00 94.19 84 MET A N 1
ATOM 681 C CA . MET A 1 84 ? -2.451 5.611 -12.238 1.00 94.19 84 MET A CA 1
ATOM 682 C C . MET A 1 84 ? -2.291 5.142 -10.798 1.00 94.19 84 MET A C 1
ATOM 684 O O . MET A 1 84 ? -1.256 4.609 -10.389 1.00 94.19 84 MET A O 1
ATOM 688 N N . LYS A 1 85 ? -3.361 5.332 -10.038 1.00 94.19 85 LYS A N 1
ATOM 689 C CA . LYS A 1 85 ? -3.497 4.874 -8.666 1.00 94.19 85 LYS A CA 1
ATOM 690 C C . LYS A 1 85 ? -4.739 4.003 -8.586 1.00 94.19 85 LYS A C 1
ATOM 692 O O . LYS A 1 85 ? -5.820 4.447 -8.961 1.00 94.19 85 LYS A O 1
ATOM 697 N N . PHE A 1 86 ? -4.582 2.785 -8.094 1.00 94.69 86 PHE A N 1
ATOM 698 C CA . PHE A 1 86 ? -5.692 1.875 -7.848 1.00 94.69 86 PHE A CA 1
ATOM 699 C C . PHE A 1 86 ? -5.909 1.757 -6.342 1.00 94.69 86 PHE A C 1
ATOM 701 O O . PHE A 1 86 ? -4.965 1.467 -5.614 1.00 94.69 86 PHE A O 1
ATOM 708 N N . ALA A 1 87 ? -7.125 2.009 -5.870 1.00 93.94 87 ALA A N 1
ATOM 709 C CA . ALA A 1 87 ? -7.506 1.782 -4.481 1.00 93.94 87 ALA A CA 1
ATOM 710 C C . ALA A 1 87 ? -8.286 0.470 -4.389 1.00 93.94 87 ALA A C 1
ATOM 712 O O . ALA A 1 87 ? -9.106 0.179 -5.262 1.00 93.94 87 ALA A O 1
ATOM 713 N N . LEU A 1 88 ? -8.026 -0.317 -3.346 1.00 91.31 88 LEU A N 1
ATOM 714 C CA . LEU A 1 88 ? -8.802 -1.526 -3.092 1.00 91.31 88 LEU A CA 1
ATOM 715 C C . LEU A 1 88 ? -10.289 -1.175 -2.893 1.00 91.31 88 LEU A C 1
ATOM 717 O O . LEU A 1 88 ? -10.584 -0.161 -2.252 1.00 91.31 88 LEU A O 1
ATOM 721 N N . PRO A 1 89 ? -11.222 -1.994 -3.415 1.00 92.38 89 PRO A N 1
ATOM 722 C CA . PRO A 1 89 ? -12.643 -1.805 -3.163 1.00 92.38 89 PRO A CA 1
ATOM 723 C C . PRO A 1 89 ? -12.934 -1.814 -1.655 1.00 92.38 89 PRO A C 1
ATOM 725 O O . PRO A 1 89 ? -12.410 -2.683 -0.951 1.00 92.38 89 PRO A O 1
ATOM 728 N N . PRO A 1 90 ? -13.754 -0.879 -1.145 1.00 85.12 90 PRO A N 1
ATOM 729 C CA . PRO A 1 90 ? -14.150 -0.900 0.253 1.00 85.12 90 PRO A CA 1
ATOM 730 C C . PRO A 1 90 ? -14.982 -2.155 0.530 1.00 85.12 90 PRO A C 1
ATOM 732 O O . PRO A 1 90 ? -15.802 -2.570 -0.293 1.00 85.12 90 PRO A O 1
ATOM 735 N N . LEU A 1 91 ? -14.769 -2.757 1.696 1.00 86.06 91 LEU A N 1
ATOM 736 C CA . LEU A 1 91 ? -15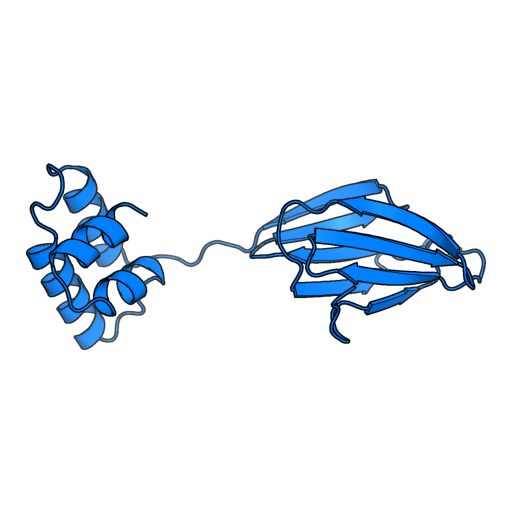.606 -3.859 2.156 1.00 86.06 91 LEU A CA 1
ATOM 737 C C . LEU A 1 91 ? -16.961 -3.308 2.626 1.00 86.06 91 LEU A C 1
ATOM 739 O O . LEU A 1 91 ? -16.987 -2.250 3.262 1.00 86.06 91 LEU A O 1
ATOM 743 N N . PRO A 1 92 ? -18.080 -3.991 2.322 1.00 85.38 92 PRO A N 1
ATOM 744 C CA . PRO A 1 92 ? -19.378 -3.594 2.844 1.00 85.38 92 PRO A CA 1
ATOM 745 C C . PRO A 1 92 ? -19.372 -3.733 4.370 1.00 85.38 92 PRO A C 1
ATOM 747 O O . PRO A 1 92 ? -18.983 -4.771 4.902 1.00 85.38 92 PRO A O 1
ATOM 750 N N . ILE A 1 93 ? -19.786 -2.671 5.055 1.00 88.19 93 ILE A N 1
ATOM 751 C CA . ILE A 1 93 ? -19.976 -2.650 6.508 1.00 88.19 93 ILE A CA 1
ATOM 752 C C . ILE A 1 93 ? -21.434 -3.017 6.784 1.00 88.19 93 ILE A C 1
ATOM 754 O O . ILE A 1 93 ? -22.323 -2.581 6.047 1.00 88.19 93 ILE A O 1
ATOM 758 N N . ASP A 1 94 ? -21.675 -3.812 7.826 1.00 89.81 94 ASP A N 1
ATOM 759 C CA . ASP A 1 94 ? -23.029 -4.163 8.252 1.00 89.81 94 ASP A CA 1
ATOM 760 C C . ASP A 1 94 ? -23.826 -2.900 8.622 1.00 89.81 94 ASP A C 1
ATOM 762 O O . ASP A 1 94 ? -23.311 -1.984 9.270 1.00 89.81 94 ASP A O 1
ATOM 766 N N . GLU A 1 95 ? -25.095 -2.840 8.218 1.00 90.69 95 GLU A N 1
ATOM 767 C CA . GLU A 1 95 ? -25.944 -1.666 8.453 1.00 90.69 95 GLU A CA 1
ATOM 768 C C . GLU A 1 95 ? -26.084 -1.345 9.947 1.00 90.69 95 GLU A C 1
ATOM 770 O O . GLU A 1 95 ? -26.090 -0.177 10.324 1.00 90.69 95 GLU A O 1
ATOM 775 N N . ARG A 1 96 ? -26.103 -2.362 10.818 1.00 90.19 96 ARG A N 1
ATOM 776 C CA . ARG A 1 96 ? -26.248 -2.182 12.273 1.00 90.19 96 ARG A CA 1
ATOM 777 C C . ARG A 1 96 ? -24.998 -1.579 12.898 1.00 90.19 96 ARG A C 1
ATOM 779 O O . ARG A 1 96 ? -25.091 -0.758 13.810 1.00 90.19 96 ARG A O 1
ATOM 786 N N . GLU A 1 97 ? -23.829 -1.983 12.409 1.00 91.06 97 GLU A N 1
ATOM 787 C CA . GLU A 1 97 ? -22.559 -1.377 12.804 1.00 91.06 97 GLU A CA 1
ATOM 788 C C . GLU A 1 97 ? -22.532 0.089 12.363 1.00 91.06 97 GLU A C 1
ATOM 790 O O . GLU A 1 97 ? -22.254 0.978 13.168 1.00 91.06 97 GLU A O 1
ATOM 795 N N . LYS A 1 98 ? -22.898 0.351 11.105 1.00 90.38 98 LYS A N 1
ATOM 796 C CA . LYS A 1 98 ? -22.957 1.705 10.553 1.00 90.38 98 LYS A CA 1
ATOM 797 C C . LYS A 1 98 ? -23.914 2.606 11.338 1.00 90.38 98 LYS A C 1
ATOM 799 O O . LYS A 1 98 ? -23.552 3.732 11.661 1.00 90.38 98 LYS A O 1
ATOM 804 N N . ASP A 1 99 ? -25.096 2.112 11.690 1.00 90.94 99 ASP A N 1
ATOM 805 C CA . ASP A 1 99 ? -26.068 2.846 12.504 1.00 90.94 99 ASP A CA 1
ATOM 806 C C . ASP A 1 99 ? -25.528 3.171 13.899 1.00 90.94 99 ASP A C 1
ATOM 808 O O . ASP A 1 99 ? -25.779 4.257 14.419 1.00 90.94 99 ASP A O 1
ATOM 812 N N . THR A 1 100 ? -24.763 2.254 14.494 1.00 89.81 100 THR A N 1
ATOM 813 C CA . THR A 1 100 ? -24.121 2.470 15.798 1.00 89.81 100 THR A CA 1
ATOM 814 C C . THR A 1 100 ? -23.110 3.618 15.721 1.00 89.81 100 THR A C 1
ATOM 816 O O . THR A 1 100 ? -23.129 4.511 16.567 1.00 89.81 100 THR A O 1
ATOM 819 N N . TRP A 1 101 ? -22.284 3.652 14.671 1.00 90.12 101 TRP A N 1
ATOM 820 C CA . TRP A 1 101 ? -21.325 4.738 14.438 1.00 90.12 101 TRP A CA 1
ATOM 821 C C . TRP A 1 101 ? -21.997 6.072 14.107 1.00 90.12 101 TRP A C 1
ATOM 823 O O . TRP A 1 101 ? -21.633 7.091 14.685 1.00 90.12 101 TRP A O 1
ATOM 833 N N . ASN A 1 102 ? -23.028 6.073 13.258 1.00 89.50 102 ASN A N 1
ATOM 834 C CA . ASN A 1 102 ? -23.771 7.293 12.924 1.00 89.50 102 ASN A CA 1
ATOM 835 C C . ASN A 1 102 ? -24.436 7.921 14.162 1.00 89.50 102 ASN A C 1
ATOM 837 O O . ASN A 1 102 ? -24.559 9.140 14.249 1.00 89.50 102 ASN A O 1
ATOM 841 N N . ARG A 1 103 ? -24.889 7.100 15.123 1.00 86.69 103 ARG A N 1
ATOM 842 C CA . ARG A 1 103 ? -25.450 7.593 16.393 1.00 86.69 103 ARG A CA 1
ATOM 843 C C . ARG A 1 103 ? -24.387 8.245 17.269 1.00 86.69 103 ARG A C 1
ATOM 845 O O . ARG A 1 103 ? -24.675 9.277 17.862 1.00 86.69 103 ARG A O 1
ATOM 852 N N . LEU A 1 104 ? -23.186 7.667 17.328 1.00 85.75 104 LEU A N 1
ATOM 853 C CA . LEU A 1 104 ? -22.063 8.243 18.071 1.00 85.75 104 LEU A CA 1
ATOM 854 C C . LEU A 1 104 ? -21.619 9.589 17.496 1.00 85.75 104 LEU A C 1
ATOM 856 O O . LEU A 1 104 ? -21.384 10.514 18.260 1.00 85.75 104 LEU A O 1
ATOM 860 N N . GLU A 1 105 ? -21.565 9.730 16.169 1.00 84.50 105 GLU A N 1
ATOM 861 C CA . GLU A 1 105 ? -21.202 11.001 15.517 1.00 84.50 105 GLU A CA 1
ATOM 862 C C . GLU A 1 105 ? -22.176 12.150 15.842 1.00 84.50 105 GLU A C 1
ATOM 864 O O . GLU A 1 105 ? -21.813 13.320 15.741 1.00 84.50 105 GLU A O 1
ATOM 869 N N . GLY A 1 106 ? -23.415 11.830 16.229 1.00 77.69 106 GLY A N 1
ATOM 870 C CA . GLY A 1 106 ? -24.429 12.809 16.623 1.00 77.69 106 GLY A CA 1
ATOM 871 C C . GLY A 1 106 ? -24.409 13.212 18.101 1.00 77.69 106 GLY A C 1
ATOM 872 O O . GLY A 1 106 ? -25.171 14.106 18.476 1.00 77.69 106 GLY A O 1
ATOM 873 N N . LEU A 1 107 ? -23.597 12.562 18.941 1.00 81.00 107 LEU A N 1
ATOM 874 C CA . LEU A 1 107 ? -23.542 12.797 20.387 1.00 81.00 107 LEU A CA 1
ATOM 875 C C . LEU A 1 107 ? -22.317 13.641 20.790 1.00 81.00 107 LEU A C 1
ATOM 877 O O . LEU A 1 107 ? -21.321 13.671 20.066 1.00 81.00 107 LEU A O 1
ATOM 881 N N . PRO A 1 108 ? -22.373 14.346 21.937 1.00 75.00 108 PRO A N 1
ATOM 882 C CA . PRO A 1 108 ? -21.208 15.012 22.514 1.00 75.00 108 PRO A CA 1
ATOM 883 C C . PRO A 1 108 ? -20.082 14.021 22.848 1.00 75.00 1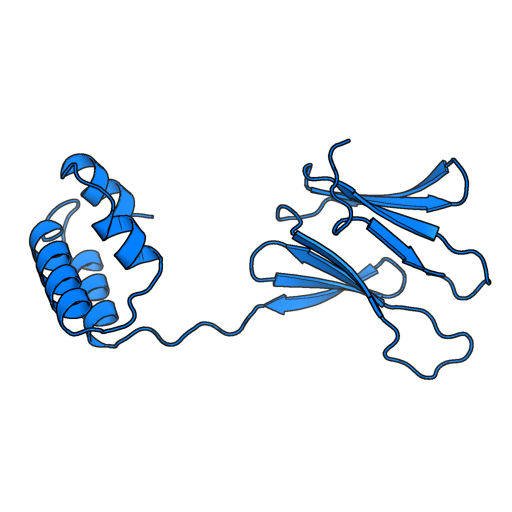08 PRO A C 1
ATOM 885 O O . PRO A 1 108 ? -20.326 12.840 23.096 1.00 75.00 108 PRO A O 1
ATOM 888 N N . GLU A 1 109 ? -18.845 14.521 22.895 1.00 68.94 109 GLU A N 1
ATOM 889 C CA . GLU A 1 109 ? -17.633 13.725 23.133 1.00 68.94 109 GLU A CA 1
ATOM 890 C C . GLU A 1 109 ? -17.763 12.783 24.345 1.00 68.94 109 GLU A C 1
ATOM 892 O O . GLU A 1 109 ? -18.093 13.198 25.458 1.00 68.94 109 GLU A O 1
ATOM 897 N N . GLY A 1 110 ? -17.485 11.493 24.125 1.00 67.50 110 GLY A N 1
ATOM 898 C CA . GLY A 1 110 ? -17.494 10.455 25.161 1.00 67.50 110 GLY A CA 1
ATOM 899 C C . GLY A 1 110 ? -18.879 9.955 25.590 1.00 67.50 110 GLY A C 1
ATOM 900 O O . GLY A 1 110 ? -18.961 8.940 26.287 1.00 67.50 110 GLY A O 1
ATOM 901 N N . GLU A 1 111 ? -19.967 10.595 25.160 1.00 75.88 111 GLU A N 1
ATOM 902 C CA . GLU A 1 111 ? -21.327 10.193 25.516 1.00 75.88 111 GLU A CA 1
ATOM 903 C C . GLU A 1 111 ? -21.839 9.096 24.562 1.00 75.88 111 GLU A C 1
ATOM 905 O O . GLU A 1 111 ? -21.694 9.172 23.345 1.00 75.88 111 GLU A O 1
ATOM 910 N N . GLY A 1 112 ? -22.400 8.012 25.108 1.00 80.06 112 GLY A N 1
ATOM 911 C CA . GLY A 1 112 ? -22.918 6.885 24.314 1.00 80.06 112 GLY A CA 1
ATOM 912 C C . GLY A 1 112 ? -21.878 5.854 23.848 1.00 80.06 112 GLY A C 1
ATOM 913 O O . GLY A 1 112 ? -22.261 4.814 23.311 1.00 80.06 112 GLY A O 1
ATOM 914 N N . VAL A 1 113 ? -20.580 6.065 24.112 1.00 83.94 113 VAL A N 1
ATOM 915 C CA . VAL A 1 113 ? -19.499 5.126 23.734 1.00 83.94 113 VAL A CA 1
ATOM 916 C C . VAL A 1 113 ? -19.681 3.751 24.385 1.00 83.94 113 VAL A C 1
ATOM 918 O O . VAL A 1 113 ? -19.477 2.728 23.734 1.00 83.94 113 VAL A O 1
ATOM 921 N N . GLU A 1 114 ? -20.119 3.692 25.647 1.00 85.31 114 GLU A N 1
ATOM 922 C CA . GLU A 1 114 ? -20.402 2.418 26.324 1.00 85.31 114 GLU A CA 1
ATOM 923 C C . GLU A 1 114 ? -21.604 1.685 25.718 1.00 85.31 114 GLU A C 1
ATOM 925 O O . GLU A 1 114 ? -21.597 0.459 25.591 1.00 85.31 114 GLU A O 1
ATOM 930 N N . GLU A 1 115 ? -22.641 2.418 25.312 1.00 87.06 115 GLU A N 1
ATOM 931 C CA . GLU A 1 115 ? -23.803 1.818 24.663 1.00 87.06 115 GLU A CA 1
ATOM 932 C C . GLU A 1 115 ? -23.423 1.256 23.291 1.00 87.06 115 GLU A C 1
ATOM 934 O O . GLU A 1 115 ? -23.756 0.110 22.980 1.00 87.06 115 GLU A O 1
ATOM 939 N N . ALA A 1 116 ? -22.653 2.015 22.511 1.00 87.19 116 ALA A N 1
ATOM 940 C CA . ALA A 1 116 ? -22.112 1.565 21.239 1.00 87.19 116 ALA A CA 1
ATOM 941 C C . ALA A 1 116 ? -21.192 0.347 21.400 1.00 87.19 116 ALA A C 1
ATOM 943 O O . ALA A 1 116 ? -21.332 -0.625 20.661 1.00 87.19 116 ALA A O 1
ATOM 944 N N . PHE A 1 117 ? -20.314 0.338 22.408 1.00 89.31 117 PHE A N 1
ATOM 945 C CA . PHE A 1 117 ? -19.473 -0.816 22.734 1.00 89.31 117 PHE A CA 1
ATOM 946 C C . PHE A 1 117 ? -20.318 -2.064 23.014 1.00 89.31 117 PHE A C 1
ATOM 948 O O . PHE A 1 117 ? -20.061 -3.131 22.458 1.00 89.31 117 PHE A O 1
ATOM 955 N N . ASN A 1 118 ? -21.371 -1.930 23.824 1.00 90.38 118 ASN A N 1
ATOM 956 C CA . ASN A 1 118 ? -22.281 -3.030 24.135 1.00 90.38 118 ASN A CA 1
ATOM 957 C C . ASN A 1 118 ? -23.067 -3.508 22.901 1.00 90.38 118 ASN A C 1
ATOM 959 O O . ASN A 1 118 ? -23.302 -4.708 22.743 1.00 90.38 118 ASN A O 1
ATOM 963 N N . GLN A 1 119 ? -23.472 -2.597 22.011 1.00 89.56 119 GLN A N 1
ATOM 964 C CA . GLN A 1 119 ? -24.130 -2.945 20.748 1.00 89.56 119 GLN A CA 1
ATOM 965 C C . GLN A 1 119 ? -23.172 -3.697 19.810 1.00 89.56 119 GLN A C 1
ATOM 967 O O . GLN A 1 119 ? -23.540 -4.745 19.279 1.00 89.56 119 GLN A O 1
ATOM 972 N N . LEU A 1 120 ? -21.924 -3.241 19.681 1.00 90.69 120 LEU A N 1
ATOM 973 C CA . LEU A 1 120 ? -20.888 -3.905 18.883 1.00 90.69 120 LEU A CA 1
ATOM 974 C C . LEU A 1 120 ? -20.490 -5.272 19.463 1.00 90.69 120 LEU A C 1
ATOM 976 O O . LEU A 1 120 ? -20.335 -6.228 18.705 1.00 90.69 120 LEU A O 1
ATOM 980 N N . MET A 1 121 ? -20.406 -5.408 20.792 1.00 91.00 121 MET A N 1
ATOM 981 C CA . MET A 1 121 ? -20.229 -6.698 21.479 1.00 91.00 121 MET A CA 1
ATOM 982 C C . MET A 1 121 ? -21.328 -7.691 21.086 1.00 91.00 121 MET A C 1
ATOM 984 O O . MET A 1 121 ? -21.026 -8.804 20.662 1.00 91.00 121 MET A O 1
ATOM 988 N N . LYS A 1 122 ? -22.602 -7.276 21.137 1.00 92.44 122 LYS A N 1
ATOM 989 C CA . LYS A 1 122 ? -23.736 -8.129 20.741 1.00 92.44 122 LYS A CA 1
ATOM 990 C C . LYS A 1 122 ? -23.676 -8.535 19.268 1.00 92.44 122 LYS A C 1
ATOM 992 O O . LYS A 1 122 ? -23.985 -9.676 18.935 1.00 92.44 122 LYS A O 1
ATOM 997 N N . LEU A 1 123 ? -23.278 -7.623 18.378 1.00 91.00 123 LEU A N 1
ATOM 998 C CA . LEU A 1 123 ? -23.105 -7.932 16.953 1.00 91.00 123 LEU A CA 1
ATOM 999 C C . LEU A 1 123 ? -21.974 -8.944 16.726 1.00 91.00 123 LEU A C 1
ATOM 1001 O O . LEU A 1 123 ? -22.128 -9.867 15.924 1.00 91.00 123 LEU A O 1
ATOM 1005 N N . ARG A 1 124 ? -20.877 -8.824 17.482 1.00 89.69 124 ARG A N 1
ATOM 1006 C CA . ARG A 1 124 ? -19.773 -9.788 17.463 1.00 89.69 124 ARG A CA 1
ATOM 1007 C C . ARG A 1 124 ? -20.210 -11.166 17.956 1.00 89.69 124 ARG A C 1
ATOM 1009 O O . ARG A 1 124 ? -19.889 -12.163 17.316 1.00 89.69 124 ARG A O 1
ATOM 1016 N N . GLU A 1 125 ? -20.944 -11.232 19.065 1.00 91.50 125 GLU A N 1
ATOM 1017 C CA . GLU A 1 125 ? -21.491 -12.487 19.604 1.00 91.50 125 GLU A CA 1
ATOM 1018 C C . GLU A 1 125 ? -22.472 -13.154 18.633 1.00 91.50 125 GLU A C 1
ATOM 1020 O O . GLU A 1 125 ? -22.495 -14.377 18.517 1.00 91.50 125 GLU A O 1
ATOM 1025 N N . ALA A 1 126 ? -23.225 -12.357 17.870 1.00 91.12 126 ALA A N 1
ATOM 1026 C CA . ALA A 1 126 ? -24.095 -12.839 16.801 1.00 91.12 126 ALA A CA 1
ATOM 1027 C C . ALA A 1 126 ? -23.335 -13.349 15.555 1.00 91.12 126 ALA A C 1
ATOM 1029 O O . ALA A 1 126 ? -23.965 -13.825 14.611 1.00 91.12 126 ALA A O 1
ATOM 1030 N N . GLY A 1 127 ? -22.000 -13.262 15.535 1.00 87.81 127 GLY A N 1
ATOM 1031 C CA . GLY A 1 127 ? -21.152 -13.753 14.447 1.00 87.81 127 GLY A CA 1
ATOM 1032 C C . GLY A 1 127 ? -21.036 -12.809 13.247 1.00 87.81 127 GLY A C 1
ATOM 1033 O O . GLY A 1 127 ? -20.571 -13.234 12.187 1.00 87.81 127 GLY A O 1
ATOM 1034 N N . VAL A 1 128 ? -21.446 -11.544 13.385 1.00 88.62 128 VAL A N 1
ATOM 1035 C CA . VAL A 1 128 ? -21.298 -10.533 12.328 1.00 88.62 128 VAL A CA 1
ATOM 1036 C C . VAL A 1 128 ? -19.821 -10.155 12.182 1.00 88.62 128 VAL A C 1
ATOM 1038 O O . VAL A 1 128 ? -19.110 -9.966 13.170 1.00 88.62 128 VAL A O 1
ATOM 1041 N N . GLN A 1 129 ? -19.347 -10.045 10.939 1.00 85.94 129 GLN A N 1
ATOM 1042 C CA . GLN A 1 129 ? -18.000 -9.558 10.641 1.00 85.94 129 GLN A CA 1
ATOM 1043 C C . GLN A 1 129 ? -17.968 -8.038 10.810 1.00 85.94 129 GLN A C 1
ATOM 1045 O O . GLN A 1 129 ? -18.519 -7.315 9.984 1.00 85.94 129 GLN A O 1
ATOM 1050 N N . LEU A 1 130 ? -17.339 -7.577 11.889 1.00 88.25 130 LEU A N 1
ATOM 1051 C CA . LEU A 1 130 ? -17.200 -6.155 12.195 1.00 88.25 130 LEU A CA 1
ATOM 1052 C C . LEU A 1 130 ? -16.023 -5.528 11.445 1.00 88.25 130 LEU A C 1
ATOM 1054 O O . LEU A 1 130 ? -15.028 -6.199 11.144 1.00 88.25 130 LEU A O 1
ATOM 1058 N N . SER A 1 131 ? -16.101 -4.223 11.189 1.00 90.25 131 SER A N 1
ATOM 1059 C CA . SER A 1 131 ? -14.972 -3.485 10.626 1.00 90.25 131 SER A CA 1
ATOM 1060 C C . SER A 1 131 ? -13.785 -3.420 11.593 1.00 90.25 131 SER A C 1
ATOM 1062 O O . SER A 1 131 ? -13.900 -3.605 12.809 1.00 90.25 131 SER A O 1
ATOM 1064 N N . ARG A 1 132 ? -12.611 -3.085 11.044 1.00 86.75 132 ARG A N 1
ATOM 1065 C CA . ARG A 1 132 ? -11.401 -2.866 11.842 1.00 86.75 132 ARG A CA 1
ATOM 1066 C C . ARG A 1 132 ? -11.600 -1.780 12.904 1.00 86.75 132 ARG A C 1
ATOM 1068 O O . ARG A 1 132 ? -11.141 -1.972 14.019 1.00 86.75 132 ARG A O 1
ATOM 1075 N N . ARG A 1 133 ? -12.334 -0.706 12.591 1.00 87.88 133 ARG A N 1
ATOM 1076 C CA . ARG A 1 133 ? -12.620 0.388 13.534 1.00 87.88 133 ARG A CA 1
ATOM 1077 C C . ARG A 1 133 ? -13.373 -0.124 14.765 1.00 87.88 133 ARG A C 1
ATOM 1079 O O . ARG A 1 133 ? -12.982 0.155 15.892 1.00 87.88 133 ARG A O 1
ATOM 1086 N N . SER A 1 134 ? -14.404 -0.946 14.560 1.00 89.75 134 SER A N 1
ATOM 1087 C CA . SER A 1 134 ? -15.146 -1.574 15.659 1.00 89.75 134 SER A CA 1
ATOM 1088 C C . SER A 1 134 ? -14.316 -2.590 16.435 1.00 89.75 134 SER A C 1
ATOM 1090 O O . SER A 1 134 ? -14.426 -2.650 17.655 1.00 89.75 134 SER A O 1
ATOM 1092 N N . MET A 1 135 ? -13.465 -3.368 15.765 1.00 88.06 135 MET A N 1
ATOM 1093 C CA . MET A 1 135 ? -12.556 -4.296 16.445 1.00 88.06 135 MET A CA 1
ATOM 1094 C C . MET A 1 135 ? -11.511 -3.570 17.297 1.00 88.06 135 MET A C 1
ATOM 1096 O O . MET A 1 135 ? -11.233 -4.014 18.409 1.00 88.06 135 MET A O 1
ATOM 1100 N N . ASP A 1 136 ? -10.977 -2.453 16.801 1.00 89.06 136 ASP A N 1
ATOM 1101 C CA . ASP A 1 136 ? -10.016 -1.621 17.522 1.00 89.06 136 ASP A CA 1
ATOM 1102 C C . ASP A 1 136 ? -10.685 -0.993 18.762 1.00 89.06 136 ASP A C 1
ATOM 1104 O O . ASP A 1 136 ? -10.128 -1.082 19.854 1.00 89.06 136 ASP A O 1
ATOM 1108 N N . LEU A 1 137 ? -11.928 -0.494 18.652 1.00 87.75 137 LEU A N 1
ATOM 1109 C CA . LEU A 1 137 ? -12.709 -0.012 19.806 1.00 87.75 137 LEU A CA 1
ATOM 1110 C C . LEU A 1 137 ? -12.964 -1.115 20.851 1.00 87.75 137 LEU A C 1
ATOM 1112 O O . LEU A 1 137 ? -12.861 -0.873 22.054 1.00 87.75 137 LEU A O 1
ATOM 1116 N N . LEU A 1 138 ? -13.292 -2.333 20.403 1.00 88.12 138 LEU A N 1
ATOM 1117 C CA . LEU A 1 138 ? -13.550 -3.478 21.284 1.00 88.12 138 LEU A CA 1
ATOM 1118 C C . LEU A 1 138 ? -12.293 -3.989 22.006 1.00 88.12 138 LEU A C 1
ATOM 1120 O O . LEU A 1 138 ? -12.419 -4.644 23.039 1.00 88.12 138 LEU A O 1
ATOM 1124 N N . ALA A 1 139 ? -11.103 -3.733 21.459 1.00 87.69 139 ALA A N 1
ATOM 1125 C CA . ALA A 1 139 ? -9.830 -4.179 22.023 1.00 87.69 139 ALA A CA 1
ATOM 1126 C C . ALA A 1 139 ? -9.309 -3.277 23.154 1.00 87.69 139 ALA A C 1
ATOM 1128 O O . ALA A 1 139 ? -8.382 -3.664 23.863 1.00 87.69 139 ALA A O 1
ATOM 1129 N N . VAL A 1 140 ? -9.873 -2.079 23.317 1.00 87.75 140 VAL A N 1
ATOM 1130 C CA . VAL A 1 140 ? -9.474 -1.138 24.365 1.00 87.75 140 VAL A CA 1
ATOM 1131 C C . VAL A 1 140 ? -10.241 -1.446 25.651 1.00 87.75 140 VAL A C 1
ATOM 1133 O O . VAL A 1 140 ? -11.469 -1.517 25.644 1.00 87.75 140 VAL A O 1
ATOM 1136 N N . ASP A 1 141 ? -9.537 -1.596 26.773 1.00 77.88 141 ASP A N 1
ATOM 1137 C CA . ASP A 1 141 ? -10.152 -1.894 28.077 1.00 77.88 141 ASP A CA 1
ATOM 1138 C C . ASP A 1 141 ? -10.564 -0.633 28.855 1.00 77.88 141 ASP A C 1
ATOM 1140 O O . ASP A 1 141 ? -11.538 -0.657 29.606 1.00 77.88 141 ASP A O 1
ATOM 1144 N N . ASP A 1 142 ? -9.849 0.478 28.659 1.00 83.31 142 ASP A N 1
ATOM 1145 C CA . ASP A 1 142 ? -10.060 1.729 29.391 1.00 83.31 142 ASP A CA 1
ATOM 1146 C C . ASP A 1 142 ? -11.110 2.630 28.718 1.00 83.31 142 ASP A C 1
ATOM 1148 O O . ASP A 1 142 ? -11.026 2.939 27.528 1.00 83.31 142 ASP A O 1
ATOM 1152 N N . VAL A 1 143 ? -12.081 3.110 29.498 1.00 74.38 143 VAL A N 1
ATOM 1153 C CA . VAL A 1 143 ? -13.196 3.955 29.032 1.00 74.38 143 VAL A CA 1
ATOM 1154 C C . VAL A 1 143 ? -12.688 5.277 28.450 1.00 74.38 143 VAL A C 1
ATOM 1156 O O . VAL A 1 143 ? -13.172 5.726 27.412 1.00 74.38 143 VAL A O 1
ATOM 1159 N N . ALA A 1 144 ? -11.654 5.868 29.056 1.00 72.62 144 ALA A N 1
ATOM 1160 C CA . ALA A 1 144 ? -11.070 7.120 28.575 1.00 72.62 144 ALA A CA 1
ATOM 1161 C C . ALA A 1 144 ? -10.293 6.947 27.257 1.00 72.62 144 ALA A C 1
ATOM 1163 O O . ALA A 1 144 ? -10.186 7.885 26.466 1.00 72.62 144 ALA A O 1
ATOM 1164 N N . GLN A 1 145 ? -9.747 5.754 27.007 1.00 74.88 145 GLN A N 1
ATOM 1165 C CA . GLN A 1 145 ? -9.081 5.426 25.746 1.00 74.88 145 GLN A CA 1
ATOM 1166 C C . GLN A 1 145 ? -10.092 5.050 24.658 1.00 74.88 145 GLN A C 1
ATOM 1168 O O . GLN A 1 145 ? -9.885 5.413 23.505 1.00 74.88 145 GLN A O 1
ATOM 1173 N N . ARG A 1 146 ? -11.217 4.415 25.017 1.00 76.31 146 ARG A N 1
ATOM 1174 C CA . ARG A 1 146 ? -12.310 4.102 24.080 1.00 76.31 146 ARG A CA 1
ATOM 1175 C C . ARG A 1 146 ? -12.898 5.348 23.432 1.00 76.31 146 ARG A C 1
ATOM 1177 O O . ARG A 1 146 ? -13.137 5.330 22.230 1.00 76.31 146 ARG A O 1
ATOM 1184 N N . ALA A 1 147 ? -13.093 6.420 24.202 1.00 71.00 147 ALA A N 1
ATOM 1185 C CA . ALA A 1 147 ? -13.561 7.696 23.660 1.00 71.00 147 ALA A CA 1
ATOM 1186 C C . ALA A 1 147 ? -12.608 8.226 22.573 1.00 71.00 147 ALA A C 1
ATOM 1188 O O . ALA A 1 147 ? -13.047 8.541 21.475 1.00 71.00 147 ALA A O 1
ATOM 1189 N N . LYS A 1 148 ? -11.293 8.175 22.821 1.00 74.31 148 LYS A N 1
ATOM 1190 C CA . LYS A 1 148 ? -10.272 8.601 21.848 1.00 74.31 148 LYS A CA 1
ATOM 1191 C C . LYS A 1 148 ? -10.230 7.724 20.598 1.00 74.31 148 LYS A C 1
ATOM 1193 O O . LYS A 1 148 ? -10.062 8.232 19.501 1.00 74.31 148 LYS A O 1
ATOM 1198 N N . THR A 1 149 ? -10.381 6.409 20.742 1.00 72.00 149 THR A N 1
ATOM 1199 C CA . THR A 1 149 ? -10.396 5.484 19.595 1.00 72.00 149 THR A CA 1
ATOM 1200 C C . THR A 1 149 ? -11.674 5.607 18.764 1.00 72.00 149 THR A C 1
ATOM 1202 O O . THR A 1 149 ? -11.655 5.317 17.575 1.00 72.00 149 THR A O 1
ATOM 1205 N N . ALA A 1 150 ? -12.786 6.043 19.361 1.00 67.06 150 ALA A N 1
ATOM 1206 C CA . ALA A 1 150 ? -14.011 6.330 18.620 1.00 67.06 150 ALA A CA 1
ATOM 1207 C C . ALA A 1 150 ? -13.890 7.591 17.740 1.00 67.06 150 ALA A C 1
ATOM 1209 O O . ALA A 1 150 ? -14.628 7.716 16.762 1.00 67.06 150 ALA A O 1
ATOM 1210 N N . GLU A 1 151 ? -12.959 8.494 18.059 1.00 65.19 151 GLU A N 1
ATOM 1211 C CA . GLU A 1 151 ? -12.716 9.751 17.338 1.00 65.19 151 GLU A CA 1
ATOM 1212 C C . GLU A 1 151 ? -11.778 9.601 16.122 1.00 65.19 151 GLU A C 1
ATOM 1214 O O . GLU A 1 151 ? -11.838 10.431 15.212 1.00 65.19 151 GLU A O 1
ATOM 1219 N N . GLU A 1 152 ? -10.935 8.559 16.088 1.00 58.31 152 GLU A N 1
ATOM 1220 C CA . GLU A 1 152 ? -10.032 8.222 14.965 1.00 58.31 152 GLU A CA 1
ATOM 1221 C C . GLU A 1 152 ? -10.745 7.492 13.804 1.00 58.31 152 GLU A C 1
ATOM 1223 O O . GLU A 1 152 ? -10.322 7.726 12.644 1.00 58.31 152 GLU A O 1
#

Secondary structure (DSSP, 8-state):
----GGGEEEE-SSSSS--EEEEEETTTEEEEEETTEEEEEEE-SS-EEEEEEE-----SSPPPEEEEEETTEEEEEETTEEEEEEEPPPPPPPHHHHHHHHHHHTSPTTTTHHHHHHHHHHHHHTT----HHHHHHHH---HHHHHHHHH-

Foldseek 3Di:
DDFDPQQWDWDDQPLPPQIWIWGQDQQQKIFIDRPHDTPDMDGHPAGWDGKDWDFDDPDVVTHTWIWTHGDQKIFIARSNHGDDIDGHDDDDADPQLVVLLVVVVVDPQLPCLVVSLVSLVVCVVVVHDHDPLNVVLNPDPDSVVSSVSSVD

Sequence (152 aa):
MVCFSQHMCVADLHGDGDHRLVLVDRKKRIRIYRGTSIQWEQRLLEPPVAVQCFYHDTATPPIPTLVVAAGHQLFIYRHLQPYMKFALPPLPIDEREKDTWNRLEGLPEGEGVEEAFNQLMKLREAGVQLSRRSMDLLAVDDVAQRAKTAEE

InterPro domains:
  IPR028784 BBSome complex member BBS1 [PTHR20870] (3-150)
  IPR032728 Bardet-Biedl syndrome 1, N-terminal [PF14779] (2-148)

Radius of gyration: 22.29 Å; chains: 1; bounding box: 53×29×59 Å

Organism: NCBI:txid1169539

pLDDT: mean 89.06, std 7.5, range [58.31, 96.81]